Protein AF-A0A3D5I2U1-F1 (afdb_monomer_lite)

Radius of gyration: 12.55 Å; chains: 1; bounding box: 29×22×35 Å

pLDDT: mean 93.53, std 5.27, range [59.41, 97.5]

Structure (mmCIF, N/CA/C/O backbone):
data_AF-A0A3D5I2U1-F1
#
_entry.id   AF-A0A3D5I2U1-F1
#
loop_
_atom_site.group_PDB
_atom_site.id
_atom_site.type_symbol
_atom_site.label_atom_id
_atom_site.label_alt_id
_atom_site.label_comp_id
_atom_site.label_asym_id
_atom_site.label_entity_id
_atom_site.label_seq_id
_atom_site.pdbx_PDB_ins_code
_atom_site.Cartn_x
_atom_site.Cartn_y
_atom_site.Cartn_z
_atom_site.occupancy
_atom_site.B_iso_or_equiv
_atom_site.auth_seq_id
_atom_site.auth_comp_id
_atom_site.auth_asym_id
_atom_site.auth_atom_id
_atom_site.pdbx_PDB_model_num
ATOM 1 N N . MET A 1 1 ? -6.970 10.976 15.766 1.00 59.41 1 MET A N 1
ATOM 2 C CA . MET A 1 1 ? -7.023 9.577 16.240 1.00 59.41 1 MET A CA 1
ATOM 3 C C . MET A 1 1 ? -5.787 8.873 15.712 1.00 59.41 1 MET A C 1
ATOM 5 O O . MET A 1 1 ? -5.700 8.644 14.515 1.00 59.41 1 MET A O 1
ATOM 9 N N . SER A 1 2 ? -4.802 8.582 16.563 1.00 74.69 2 SER A N 1
ATOM 10 C CA . SER A 1 2 ? -3.615 7.821 16.157 1.00 74.69 2 SER A CA 1
ATOM 11 C C . SER A 1 2 ? -3.848 6.324 16.361 1.00 74.69 2 SER A C 1
ATOM 13 O O . SER A 1 2 ? -4.402 5.909 17.380 1.00 74.69 2 SER A O 1
ATOM 15 N N . LEU A 1 3 ? -3.434 5.506 15.391 1.00 86.69 3 LEU A N 1
ATOM 16 C CA . LEU A 1 3 ? -3.435 4.051 15.548 1.00 86.69 3 LEU A CA 1
ATOM 17 C C . LEU A 1 3 ? -2.427 3.642 16.626 1.00 86.69 3 LEU A C 1
ATOM 19 O O . LEU A 1 3 ? -1.329 4.196 16.705 1.00 86.69 3 LEU A O 1
ATOM 23 N N . SER A 1 4 ? -2.769 2.625 17.414 1.00 93.75 4 SER A N 1
ATOM 24 C CA . SER A 1 4 ? -1.772 1.924 18.226 1.00 93.75 4 SER A CA 1
ATOM 25 C C . SER A 1 4 ? -0.779 1.172 17.332 1.00 93.75 4 SER A C 1
ATOM 27 O O . SER A 1 4 ? -1.084 0.825 16.189 1.00 93.75 4 SER A O 1
ATOM 29 N N . SER A 1 5 ? 0.401 0.847 17.866 1.00 93.00 5 SER A N 1
ATOM 30 C CA . SER A 1 5 ? 1.416 0.076 17.133 1.00 93.00 5 SER A CA 1
ATOM 31 C C . SER A 1 5 ? 0.892 -1.272 16.626 1.00 93.00 5 SER A C 1
ATOM 33 O O . SER A 1 5 ? 1.256 -1.690 15.529 1.00 93.00 5 SER A O 1
ATOM 35 N N . ALA A 1 6 ? 0.018 -1.931 17.396 1.00 95.19 6 ALA A N 1
ATOM 36 C CA . ALA A 1 6 ? -0.609 -3.191 17.006 1.00 95.19 6 ALA A CA 1
ATOM 37 C C . ALA A 1 6 ? -1.557 -3.005 15.811 1.00 95.19 6 ALA A C 1
ATOM 39 O O . ALA A 1 6 ? -1.417 -3.708 14.815 1.00 95.19 6 ALA A O 1
ATOM 40 N N . GLN A 1 7 ? -2.441 -2.003 15.864 1.00 95.62 7 GLN A N 1
ATOM 41 C CA . GLN A 1 7 ? -3.368 -1.695 14.766 1.00 95.62 7 GLN A CA 1
ATOM 42 C C . GLN A 1 7 ? -2.636 -1.260 13.494 1.00 95.62 7 GLN A C 1
ATOM 44 O O . GLN A 1 7 ? -3.031 -1.620 12.390 1.00 95.62 7 GLN A O 1
ATOM 49 N N . LEU A 1 8 ? -1.550 -0.496 13.634 1.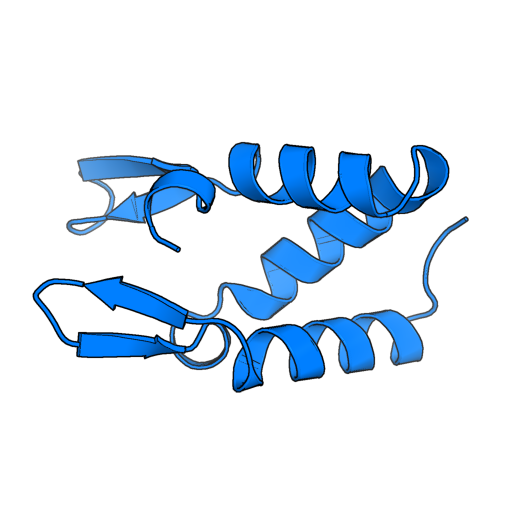00 95.81 8 LEU A N 1
ATOM 50 C CA . LEU A 1 8 ? -0.728 -0.090 12.499 1.00 95.81 8 LEU A CA 1
ATOM 51 C C . LEU A 1 8 ? -0.022 -1.291 11.854 1.00 95.81 8 LEU A C 1
ATOM 53 O O . LEU A 1 8 ? 0.102 -1.351 10.632 1.00 95.81 8 LEU A O 1
ATOM 57 N N . ASN A 1 9 ? 0.432 -2.254 12.660 1.00 96.25 9 ASN A N 1
ATOM 58 C CA . ASN A 1 9 ? 1.032 -3.482 12.150 1.00 96.25 9 ASN A CA 1
ATOM 59 C C . ASN A 1 9 ? -0.004 -4.364 11.440 1.00 96.25 9 ASN A C 1
ATOM 61 O O . ASN A 1 9 ? 0.264 -4.853 10.349 1.00 96.25 9 ASN A O 1
ATOM 65 N N . GLU A 1 10 ? -1.199 -4.502 12.012 1.00 97.06 10 GLU A N 1
ATOM 66 C CA . GLU A 1 10 ? -2.313 -5.230 11.399 1.00 97.06 10 GLU A CA 1
ATOM 67 C C . GLU A 1 10 ? -2.735 -4.598 10.064 1.00 97.06 10 GLU A C 1
ATOM 69 O O . GLU A 1 10 ? -2.868 -5.298 9.060 1.00 97.06 10 GLU A O 1
ATOM 74 N N . LEU A 1 11 ? -2.847 -3.265 10.009 1.00 96.06 11 LEU A N 1
ATOM 75 C CA . LEU A 1 11 ? -3.101 -2.540 8.765 1.00 96.06 11 LEU A CA 1
ATOM 76 C C . LEU A 1 11 ? -1.986 -2.789 7.743 1.00 96.06 11 LEU A C 1
ATOM 78 O O . LEU A 1 11 ? -2.267 -3.100 6.589 1.00 96.06 11 LEU A O 1
ATOM 82 N N . SER A 1 12 ? -0.723 -2.692 8.160 1.00 97.12 12 SER A N 1
ATOM 83 C CA . SER A 1 12 ? 0.420 -2.957 7.284 1.00 97.12 12 SER A CA 1
ATOM 84 C C . SER A 1 12 ? 0.406 -4.385 6.731 1.00 97.12 12 SER A C 1
ATOM 86 O O . SER A 1 12 ? 0.713 -4.566 5.558 1.00 97.12 12 SER A O 1
ATOM 88 N N . GLN A 1 13 ? 0.051 -5.389 7.535 1.00 97.50 13 GLN A N 1
ATOM 89 C CA . GLN A 1 13 ? -0.066 -6.780 7.082 1.00 97.50 13 GLN A CA 1
ATOM 90 C C . GLN A 1 13 ? -1.226 -6.949 6.097 1.00 97.50 13 GLN A C 1
ATOM 92 O O . GLN A 1 13 ? -1.052 -7.512 5.020 1.00 97.50 13 GLN A O 1
ATOM 97 N N . ALA A 1 14 ? -2.389 -6.371 6.401 1.00 97.19 14 ALA A N 1
ATOM 98 C CA . ALA A 1 14 ? -3.538 -6.417 5.505 1.00 97.19 14 ALA A CA 1
ATOM 99 C C . ALA A 1 14 ? -3.245 -5.769 4.139 1.00 97.19 14 ALA A C 1
ATOM 101 O O . ALA A 1 14 ? -3.689 -6.280 3.112 1.00 97.19 14 ALA A O 1
ATOM 102 N N . LEU A 1 15 ? -2.495 -4.662 4.114 1.00 96.75 15 LEU A N 1
ATOM 103 C CA . LEU A 1 15 ? -2.059 -4.013 2.874 1.00 96.75 15 LEU A CA 1
ATOM 104 C C . LEU A 1 15 ? -1.006 -4.847 2.135 1.00 96.75 15 LEU A C 1
ATOM 106 O O . LEU A 1 15 ? -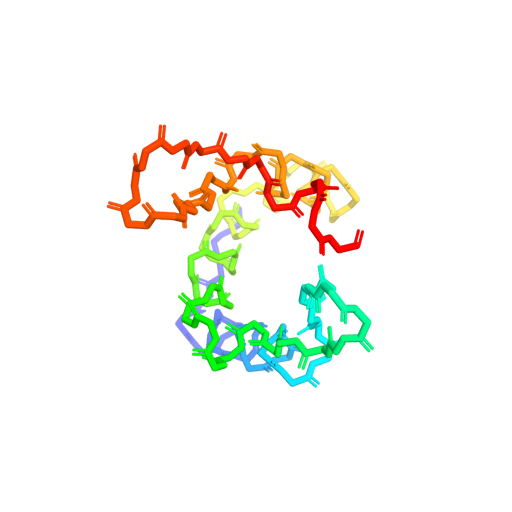1.054 -4.919 0.910 1.00 96.75 15 LEU A O 1
ATOM 110 N N . ALA A 1 16 ? -0.078 -5.472 2.865 1.00 97.00 16 ALA A N 1
ATOM 111 C CA . ALA A 1 16 ? 0.992 -6.282 2.293 1.00 97.00 16 ALA A CA 1
ATOM 112 C C . ALA A 1 16 ? 0.458 -7.460 1.473 1.00 97.00 16 ALA A C 1
ATOM 114 O O . ALA A 1 16 ? 0.936 -7.672 0.361 1.00 97.00 16 ALA A O 1
ATOM 115 N N . ASP A 1 17 ? -0.550 -8.160 1.996 1.00 95.12 17 ASP A N 1
ATOM 116 C CA . ASP A 1 17 ? -1.035 -9.418 1.418 1.00 95.12 17 ASP A CA 1
ATOM 117 C C . ASP A 1 17 ? -2.143 -9.223 0.373 1.00 95.12 17 ASP A C 1
ATOM 119 O O . ASP A 1 17 ? -2.389 -10.097 -0.457 1.00 95.12 17 ASP A O 1
ATOM 123 N N . ARG A 1 18 ? -2.870 -8.099 0.428 1.00 95.38 18 ARG A N 1
ATOM 124 C CA . ARG A 1 18 ? -4.074 -7.885 -0.400 1.00 95.38 18 ARG A CA 1
ATOM 125 C C . ARG A 1 18 ? -3.866 -6.926 -1.556 1.00 95.38 18 ARG A C 1
ATOM 127 O O . ARG A 1 18 ? -4.628 -6.980 -2.518 1.00 95.38 18 ARG A O 1
ATOM 134 N N . LEU A 1 19 ? -2.888 -6.032 -1.450 1.00 95.44 19 LEU A N 1
ATOM 135 C CA . LEU A 1 19 ? -2.614 -5.040 -2.477 1.00 95.44 19 LEU A CA 1
ATOM 136 C C . LEU A 1 19 ? -1.321 -5.386 -3.196 1.00 95.44 19 LEU A C 1
ATOM 138 O O . LEU A 1 19 ? -0.332 -5.803 -2.592 1.00 95.44 19 LEU A O 1
ATOM 142 N N . TYR A 1 20 ? -1.324 -5.138 -4.493 1.00 96.00 20 TYR A N 1
ATOM 143 C CA . TYR A 1 20 ? -0.172 -5.315 -5.351 1.00 96.00 20 TYR A CA 1
ATOM 144 C C . TYR A 1 20 ? -0.108 -4.171 -6.353 1.00 96.00 20 TYR A C 1
ATOM 146 O O . TYR A 1 20 ? -1.136 -3.626 -6.745 1.00 96.00 20 TYR A O 1
ATOM 154 N N . VAL A 1 21 ? 1.102 -3.829 -6.781 1.00 94.31 21 VAL A N 1
ATOM 155 C CA . VAL A 1 21 ? 1.309 -2.994 -7.961 1.00 94.31 21 VAL A CA 1
ATOM 156 C C . VAL A 1 21 ? 1.410 -3.872 -9.198 1.00 94.31 21 VAL A C 1
ATOM 158 O O . VAL A 1 21 ? 1.997 -4.958 -9.163 1.00 94.31 21 VAL A O 1
ATOM 161 N N . GLN A 1 22 ? 0.822 -3.408 -10.294 1.00 90.50 22 GLN A N 1
ATOM 162 C CA . GLN A 1 22 ? 0.910 -4.083 -11.580 1.00 90.50 22 GLN A CA 1
ATOM 163 C C . GLN A 1 22 ? 2.123 -3.575 -12.347 1.00 90.50 22 GLN A C 1
ATOM 165 O O . GLN A 1 22 ? 2.246 -2.391 -12.659 1.00 90.50 22 GLN A O 1
ATOM 170 N N . VAL A 1 23 ? 3.017 -4.493 -12.694 1.00 87.38 23 VAL A N 1
ATOM 171 C CA . VAL A 1 23 ? 4.206 -4.186 -13.484 1.00 87.38 23 VAL A CA 1
ATOM 172 C C . VAL A 1 23 ? 4.251 -5.182 -14.623 1.00 87.38 23 VAL A C 1
ATOM 174 O O . VAL A 1 23 ? 4.278 -6.374 -14.377 1.00 87.38 23 VAL A O 1
ATOM 177 N N . ALA A 1 24 ? 4.230 -4.718 -15.873 1.00 85.50 24 ALA A N 1
ATOM 178 C CA . ALA A 1 24 ? 4.418 -5.570 -17.055 1.00 85.50 24 ALA A CA 1
ATOM 179 C C . ALA A 1 24 ? 3.621 -6.904 -17.043 1.00 85.50 24 ALA A C 1
ATOM 181 O O . ALA A 1 24 ? 4.136 -7.943 -17.448 1.00 85.50 24 ALA A O 1
ATOM 182 N N . GLY A 1 25 ? 2.372 -6.881 -16.560 1.00 85.44 25 GLY A N 1
ATOM 183 C CA . GLY A 1 25 ? 1.482 -8.049 -16.523 1.00 85.44 25 GLY A CA 1
ATOM 184 C C . GLY A 1 25 ? 1.645 -8.987 -15.321 1.00 85.44 25 GLY A C 1
ATOM 185 O O . GLY A 1 25 ? 0.886 -9.947 -15.218 1.00 85.44 25 GLY A O 1
ATOM 186 N N . TRP A 1 26 ? 2.575 -8.716 -14.403 1.00 91.38 26 TRP A N 1
ATOM 187 C CA . TRP A 1 26 ? 2.698 -9.430 -13.131 1.00 91.38 26 TRP A CA 1
ATOM 188 C C . TRP A 1 26 ? 2.308 -8.542 -11.943 1.00 91.38 26 TRP A C 1
ATOM 190 O O . TRP A 1 26 ? 2.217 -7.314 -12.048 1.00 91.38 26 TRP A O 1
ATOM 200 N N . HIS A 1 27 ? 2.022 -9.189 -10.814 1.00 94.19 27 HIS A N 1
ATOM 201 C CA . HIS A 1 27 ? 1.615 -8.551 -9.564 1.00 94.19 27 HIS A CA 1
ATOM 202 C C . HIS A 1 27 ? 2.786 -8.560 -8.584 1.00 94.19 27 HIS A C 1
ATOM 204 O O . HIS A 1 27 ? 3.314 -9.624 -8.266 1.00 94.19 27 HIS A O 1
ATOM 210 N N . LEU A 1 28 ? 3.187 -7.383 -8.104 1.00 94.44 28 LEU A N 1
ATOM 211 C CA . LEU A 1 28 ? 4.136 -7.235 -7.003 1.00 94.44 28 LEU A CA 1
ATOM 212 C C . LEU A 1 28 ? 3.377 -6.830 -5.747 1.00 94.44 28 LEU A C 1
ATOM 214 O O . LEU A 1 28 ? 2.913 -5.692 -5.652 1.00 94.44 28 LEU A O 1
ATOM 218 N N . TYR A 1 29 ? 3.266 -7.728 -4.777 1.00 96.25 29 TYR A N 1
ATOM 219 C CA . TYR A 1 29 ? 2.606 -7.412 -3.517 1.00 96.25 29 TYR A CA 1
ATOM 220 C C . TYR A 1 29 ? 3.316 -6.278 -2.773 1.00 96.25 29 TYR A C 1
ATOM 222 O O . TYR A 1 29 ? 4.544 -6.151 -2.792 1.00 96.25 29 TYR A O 1
ATOM 230 N N . LEU A 1 30 ? 2.536 -5.434 -2.094 1.00 96.69 30 LEU A N 1
ATOM 231 C CA . LEU A 1 30 ? 3.069 -4.285 -1.356 1.00 96.69 30 LEU A CA 1
ATOM 232 C C . LEU A 1 30 ? 4.003 -4.710 -0.213 1.00 96.69 30 LEU A C 1
ATOM 234 O O . LEU A 1 30 ? 4.872 -3.923 0.179 1.00 96.69 30 LEU A O 1
ATOM 238 N N . GLY A 1 31 ? 3.833 -5.928 0.313 1.00 96.12 31 GLY A N 1
ATOM 239 C CA . GLY A 1 31 ? 4.745 -6.539 1.279 1.00 96.12 31 GLY A CA 1
ATOM 240 C C . GLY A 1 31 ? 6.141 -6.739 0.694 1.00 96.12 31 GLY A C 1
ATOM 241 O O . GLY A 1 31 ? 7.117 -6.216 1.234 1.00 96.12 31 GLY A O 1
ATOM 242 N N . ASP A 1 32 ? 6.218 -7.397 -0.463 1.00 95.44 32 ASP A N 1
ATOM 243 C CA . ASP A 1 32 ? 7.473 -7.652 -1.178 1.00 95.44 32 ASP A CA 1
ATOM 244 C C . ASP A 1 32 ? 8.127 -6.356 -1.676 1.00 95.44 32 ASP A C 1
ATOM 246 O O . ASP A 1 32 ? 9.346 -6.189 -1.605 1.00 95.44 32 ASP A O 1
ATOM 250 N N . ALA A 1 33 ? 7.313 -5.388 -2.109 1.00 93.88 33 ALA A N 1
ATOM 251 C CA . ALA A 1 33 ? 7.775 -4.064 -2.520 1.00 93.88 33 ALA A CA 1
ATOM 252 C C . ALA A 1 33 ? 8.258 -3.182 -1.354 1.00 93.88 33 ALA A C 1
ATOM 254 O O . ALA A 1 33 ? 8.781 -2.093 -1.592 1.00 93.88 33 ALA A O 1
ATOM 255 N N . LYS A 1 34 ? 8.059 -3.606 -0.095 1.00 95.19 34 LYS A N 1
ATOM 256 C CA . LYS A 1 34 ? 8.291 -2.798 1.119 1.00 95.19 34 LYS A CA 1
ATOM 257 C C . LYS A 1 34 ? 7.505 -1.477 1.131 1.00 95.19 34 LYS A C 1
ATOM 259 O O . LYS A 1 34 ? 7.920 -0.506 1.760 1.00 95.19 34 LYS A O 1
ATOM 264 N N . LEU A 1 35 ? 6.353 -1.446 0.459 1.00 96.38 35 LEU A N 1
ATOM 265 C CA . LEU A 1 35 ? 5.470 -0.279 0.351 1.00 96.38 35 LEU A CA 1
ATOM 266 C C . LEU A 1 35 ? 4.303 -0.321 1.346 1.00 96.38 35 LEU A C 1
ATOM 268 O O . LEU A 1 35 ? 3.733 0.721 1.660 1.00 96.38 35 LEU A O 1
ATOM 272 N N . ALA A 1 36 ? 3.973 -1.499 1.883 1.00 97.19 36 ALA A N 1
ATOM 273 C CA . ALA A 1 36 ? 2.843 -1.675 2.796 1.00 97.19 36 ALA A CA 1
ATOM 274 C C . ALA A 1 36 ? 2.965 -0.841 4.081 1.00 97.19 36 ALA A C 1
ATOM 276 O O . ALA A 1 36 ? 2.015 -0.167 4.479 1.00 97.19 36 ALA A O 1
ATOM 277 N N . ARG A 1 37 ? 4.147 -0.852 4.712 1.00 97.00 37 ARG A N 1
ATOM 278 C CA . ARG A 1 37 ? 4.389 -0.119 5.959 1.00 97.00 37 ARG A CA 1
ATOM 279 C C . ARG A 1 37 ? 4.372 1.406 5.762 1.00 97.00 37 ARG A C 1
ATOM 281 O O . ARG A 1 37 ? 3.623 2.054 6.491 1.00 97.00 37 ARG A O 1
ATOM 288 N N . PRO A 1 38 ? 5.097 1.974 4.777 1.00 96.88 38 PRO A N 1
ATOM 289 C CA . PRO A 1 38 ? 4.979 3.393 4.444 1.00 96.88 38 PRO A CA 1
ATOM 290 C C . PRO A 1 38 ? 3.540 3.825 4.143 1.00 96.88 38 PRO A C 1
ATOM 292 O O . PRO A 1 38 ? 3.094 4.864 4.619 1.00 96.88 38 PRO A O 1
ATOM 295 N N . LEU A 1 39 ? 2.778 3.008 3.403 1.00 96.88 39 LEU A N 1
ATOM 296 C CA . LEU A 1 39 ? 1.376 3.311 3.120 1.00 96.88 39 LEU A CA 1
ATOM 297 C C . LEU A 1 39 ? 0.528 3.313 4.399 1.00 96.88 39 LEU A C 1
ATOM 299 O O . LEU A 1 39 ? -0.269 4.224 4.594 1.00 96.88 39 LEU A O 1
ATOM 303 N N . ALA A 1 40 ? 0.699 2.327 5.283 1.00 96.81 40 ALA A N 1
ATOM 304 C CA . ALA A 1 40 ? -0.037 2.263 6.544 1.00 96.81 40 ALA A CA 1
ATOM 305 C C . ALA A 1 40 ? 0.202 3.505 7.420 1.00 96.81 40 ALA A C 1
ATOM 307 O O . ALA A 1 40 ? -0.736 4.007 8.039 1.00 96.81 40 ALA A O 1
ATOM 308 N N . GLU A 1 41 ? 1.436 4.012 7.454 1.00 95.38 41 GLU A N 1
ATOM 309 C CA . GLU A 1 41 ? 1.806 5.224 8.195 1.00 95.38 41 GLU A CA 1
ATOM 310 C C . GLU A 1 41 ? 1.144 6.479 7.609 1.00 95.38 41 GLU A C 1
ATOM 312 O O . GLU A 1 41 ? 0.545 7.256 8.356 1.00 95.38 41 GLU A O 1
ATOM 317 N N . GLU A 1 42 ? 1.154 6.634 6.281 1.00 95.38 42 GLU A N 1
ATOM 318 C CA . GLU A 1 42 ? 0.447 7.726 5.596 1.00 95.38 42 GLU A CA 1
ATOM 319 C C . GLU A 1 42 ? -1.062 7.690 5.870 1.00 95.38 42 GLU A C 1
ATOM 321 O O . GLU A 1 42 ? -1.669 8.709 6.209 1.00 95.38 42 GLU A O 1
ATOM 326 N N . LEU A 1 43 ? -1.678 6.506 5.775 1.00 95.06 43 LEU A N 1
ATOM 327 C CA . LEU A 1 43 ? -3.102 6.331 6.060 1.00 95.06 43 LEU A CA 1
ATOM 328 C C . LEU A 1 43 ? -3.421 6.684 7.512 1.00 95.06 43 LEU A C 1
ATOM 330 O O . LEU A 1 43 ? -4.380 7.414 7.752 1.00 95.06 43 LEU A O 1
ATOM 334 N N . ALA A 1 44 ? -2.605 6.223 8.464 1.00 94.44 44 ALA A N 1
ATOM 335 C CA . ALA A 1 44 ? -2.770 6.512 9.885 1.00 94.44 44 ALA A CA 1
ATOM 336 C C . ALA A 1 44 ? -2.738 8.018 10.182 1.00 94.44 44 ALA A C 1
ATOM 338 O O . ALA A 1 44 ? -3.559 8.501 10.960 1.00 94.44 44 ALA A O 1
ATOM 339 N N . GLY A 1 45 ? -1.846 8.767 9.525 1.00 93.50 45 GLY A N 1
ATOM 340 C CA . GLY A 1 45 ? -1.770 10.228 9.643 1.00 93.50 45 GLY A CA 1
ATOM 341 C C . GLY A 1 45 ? -2.968 10.972 9.041 1.00 93.50 45 GLY A C 1
ATOM 342 O O . GLY A 1 45 ? -3.183 12.148 9.333 1.00 93.50 45 GLY A O 1
ATOM 343 N N . LEU A 1 46 ? -3.763 10.297 8.211 1.00 94.31 46 LEU A N 1
ATOM 344 C CA . LEU A 1 46 ? -4.904 10.861 7.493 1.00 94.31 46 LEU A CA 1
ATOM 345 C C . LEU A 1 46 ? -6.265 10.367 7.997 1.00 94.31 46 LEU A C 1
ATOM 347 O O . LEU A 1 46 ? -7.293 10.858 7.527 1.00 94.31 46 LEU A O 1
ATOM 351 N N . LEU A 1 47 ? -6.295 9.426 8.946 1.00 90.81 47 LEU A N 1
ATOM 352 C CA . LEU A 1 47 ? -7.526 8.773 9.408 1.00 90.81 47 LEU A CA 1
ATOM 353 C C . LEU A 1 47 ? -8.596 9.748 9.905 1.00 90.81 47 LEU A C 1
ATOM 355 O O . LEU A 1 47 ? -9.782 9.499 9.697 1.00 90.81 47 LEU A O 1
ATOM 359 N N . ASP A 1 48 ? -8.194 10.873 10.499 1.00 91.75 48 ASP A N 1
ATOM 360 C CA . ASP A 1 48 ? -9.117 11.899 11.004 1.00 91.75 48 ASP A CA 1
ATOM 361 C C . ASP A 1 48 ? -9.956 12.564 9.898 1.00 91.75 48 ASP A C 1
ATOM 363 O O . ASP A 1 48 ? -11.003 13.141 10.175 1.00 91.75 48 ASP A O 1
ATOM 367 N N . GLN A 1 49 ? -9.537 12.452 8.634 1.00 92.19 49 GLN A N 1
ATOM 368 C CA . GLN A 1 49 ? -10.273 12.965 7.471 1.00 92.19 49 GLN A CA 1
ATOM 369 C C . GLN A 1 49 ? -11.286 11.949 6.912 1.00 92.19 49 GLN A C 1
ATOM 371 O O . GLN A 1 49 ? -12.001 12.242 5.952 1.00 92.19 49 GLN A O 1
ATOM 376 N N . GLY A 1 50 ? -11.348 10.751 7.499 1.00 93.94 50 GLY A N 1
ATOM 377 C CA . GLY A 1 50 ? -12.179 9.636 7.063 1.00 93.94 50 GLY A CA 1
ATOM 378 C C . GLY A 1 50 ? -11.452 8.663 6.124 1.00 93.94 50 GLY A C 1
ATOM 379 O O . GLY A 1 50 ? -10.548 9.051 5.380 1.00 93.94 50 GLY A O 1
ATOM 380 N N . PRO A 1 51 ? -11.865 7.382 6.105 1.00 91.19 51 PRO A N 1
ATOM 381 C CA . PRO A 1 51 ? -11.119 6.306 5.450 1.00 91.19 51 PRO A CA 1
ATOM 382 C C . PRO A 1 51 ? -10.989 6.481 3.931 1.00 91.19 51 PRO A C 1
ATOM 384 O O . PRO A 1 51 ? -9.927 6.225 3.373 1.00 91.19 51 PRO A O 1
ATOM 387 N N . ALA A 1 52 ? -12.034 6.967 3.255 1.00 94.31 52 ALA A N 1
ATOM 388 C CA . ALA A 1 52 ? -11.999 7.193 1.807 1.00 94.31 52 ALA A CA 1
ATOM 389 C C . ALA A 1 52 ? -11.026 8.319 1.414 1.00 94.31 52 ALA A C 1
ATOM 391 O O . ALA A 1 52 ? -10.300 8.213 0.424 1.00 94.31 52 ALA A O 1
ATOM 392 N N . VAL A 1 53 ? -10.993 9.396 2.205 1.00 94.75 53 VAL A N 1
ATOM 393 C CA . VAL A 1 53 ? -10.080 10.523 1.983 1.00 94.75 53 VAL A CA 1
ATOM 394 C C . VAL A 1 53 ? -8.650 10.105 2.297 1.00 94.75 53 VAL A C 1
ATOM 396 O O . VAL A 1 53 ? -7.759 10.384 1.494 1.00 94.75 53 VAL A O 1
ATOM 399 N N . ALA A 1 54 ? -8.448 9.384 3.403 1.00 95.19 54 ALA A N 1
ATOM 400 C CA . ALA A 1 54 ? -7.157 8.828 3.779 1.00 95.19 54 ALA A CA 1
ATOM 401 C C . ALA A 1 54 ? -6.601 7.915 2.686 1.00 95.19 54 ALA A C 1
ATOM 403 O O . ALA A 1 54 ? -5.474 8.127 2.254 1.00 95.19 54 ALA A O 1
ATOM 404 N N . ALA A 1 55 ? -7.405 6.982 2.167 1.00 94.56 55 ALA A N 1
ATOM 405 C CA . ALA A 1 55 ? -7.007 6.100 1.072 1.00 94.56 55 ALA A CA 1
ATOM 406 C C . ALA A 1 55 ? -6.561 6.891 -0.162 1.00 94.56 55 ALA A C 1
ATOM 408 O O . ALA A 1 55 ? -5.438 6.724 -0.631 1.00 94.56 55 ALA A O 1
ATOM 409 N N . ARG A 1 56 ? -7.402 7.810 -0.657 1.00 95.56 56 ARG A N 1
ATOM 410 C CA . ARG A 1 56 ? -7.079 8.597 -1.854 1.00 95.56 56 ARG A CA 1
ATOM 411 C C . ARG A 1 56 ? -5.815 9.434 -1.663 1.00 95.56 56 ARG A C 1
ATOM 413 O O . ARG A 1 56 ? -4.946 9.439 -2.525 1.00 95.56 56 ARG A O 1
ATOM 420 N N . GLN A 1 57 ? -5.712 10.155 -0.549 1.00 96.88 57 GLN A N 1
ATOM 421 C CA . GLN A 1 57 ? -4.566 11.025 -0.293 1.00 96.88 57 GLN A CA 1
ATOM 422 C C . GLN A 1 57 ? -3.289 10.234 0.005 1.00 96.88 57 GLN A C 1
ATOM 424 O O . GLN A 1 57 ? -2.233 10.618 -0.484 1.00 96.88 57 GLN A O 1
ATOM 429 N N . GLY A 1 58 ? -3.367 9.135 0.756 1.00 96.12 58 GLY A N 1
ATOM 430 C CA . GLY A 1 58 ? -2.215 8.283 1.059 1.00 96.12 58 GLY A CA 1
ATOM 431 C C . GLY A 1 58 ? -1.613 7.666 -0.204 1.00 96.12 58 GLY A C 1
ATOM 432 O O . GLY A 1 58 ? -0.398 7.692 -0.384 1.00 96.12 58 GLY A O 1
ATOM 433 N N . LEU A 1 59 ? -2.462 7.208 -1.131 1.00 96.38 59 LEU A N 1
ATOM 434 C CA . LEU A 1 59 ? -2.027 6.674 -2.425 1.00 96.38 59 LEU A CA 1
ATOM 435 C C . LEU A 1 59 ? -1.357 7.726 -3.323 1.00 96.38 59 LEU A C 1
ATOM 437 O O . LEU A 1 59 ? -0.409 7.405 -4.035 1.00 96.38 59 LEU A O 1
ATOM 441 N N . GLU A 1 60 ? -1.822 8.976 -3.288 1.00 96.94 60 GLU A N 1
ATOM 442 C CA . GLU A 1 60 ? -1.205 10.084 -4.036 1.00 96.94 60 GLU A CA 1
ATOM 443 C C . GLU A 1 60 ? 0.097 10.584 -3.389 1.00 96.94 60 GLU A C 1
ATOM 445 O O . GLU A 1 60 ? 1.039 10.984 -4.075 1.00 96.94 60 GLU A O 1
ATOM 450 N N . ARG A 1 61 ? 0.179 10.574 -2.055 1.00 96.50 61 ARG A N 1
ATOM 451 C CA . ARG A 1 61 ? 1.355 11.064 -1.319 1.00 96.50 61 ARG A CA 1
ATOM 452 C C . ARG A 1 61 ? 2.519 10.094 -1.350 1.00 96.50 61 ARG A C 1
ATOM 454 O O . ARG A 1 61 ? 3.665 10.540 -1.395 1.00 96.50 61 ARG A O 1
ATOM 461 N N . LEU A 1 62 ? 2.248 8.791 -1.351 1.00 96.44 62 LEU A N 1
ATOM 462 C CA . LEU A 1 62 ? 3.302 7.789 -1.357 1.00 96.44 62 LEU A CA 1
ATOM 463 C C . LEU A 1 62 ? 3.978 7.724 -2.733 1.00 96.44 62 LEU A C 1
ATOM 465 O O . LEU A 1 62 ? 3.477 7.105 -3.669 1.00 96.44 62 LEU A O 1
ATOM 469 N N . GLN A 1 63 ? 5.136 8.373 -2.841 1.00 95.44 63 GLN A N 1
ATOM 470 C CA . GLN A 1 63 ? 5.945 8.408 -4.056 1.00 95.44 63 GLN A CA 1
ATOM 471 C C . GLN A 1 63 ? 6.840 7.169 -4.148 1.00 95.44 63 GLN A C 1
ATOM 473 O O . GLN A 1 63 ? 7.755 6.989 -3.343 1.00 95.44 63 GLN A O 1
ATOM 478 N N . VAL A 1 64 ? 6.615 6.343 -5.167 1.00 94.44 64 VAL A N 1
ATOM 479 C CA . VAL A 1 64 ? 7.375 5.120 -5.431 1.00 94.44 64 VAL A CA 1
ATOM 480 C C . VAL A 1 64 ? 8.507 5.423 -6.420 1.00 94.44 64 VAL A C 1
ATOM 482 O O . VAL A 1 64 ? 8.233 5.839 -7.550 1.00 94.44 64 VAL A O 1
ATOM 485 N N . PRO A 1 65 ? 9.784 5.243 -6.032 1.00 92.75 65 PRO A N 1
ATOM 486 C CA . PRO A 1 65 ? 10.906 5.384 -6.950 1.00 92.75 65 PRO A CA 1
ATOM 487 C C . PRO A 1 65 ? 10.956 4.201 -7.922 1.00 92.75 65 PRO A C 1
ATOM 489 O O . PRO A 1 65 ? 10.904 3.044 -7.511 1.00 92.75 65 PRO A O 1
ATOM 492 N N . LEU A 1 66 ? 11.109 4.487 -9.213 1.00 90.00 66 LEU A N 1
ATOM 493 C CA . LEU A 1 66 ? 11.193 3.484 -10.277 1.00 90.00 66 LEU A CA 1
ATOM 494 C C . LEU A 1 66 ? 12.495 3.643 -11.068 1.00 90.00 66 LEU A C 1
ATOM 496 O O . LEU A 1 66 ? 13.096 4.720 -11.094 1.00 90.00 66 LEU A O 1
ATOM 500 N N . GLY A 1 67 ? 12.945 2.554 -11.701 1.00 89.25 67 GLY A N 1
ATOM 501 C CA . GLY A 1 67 ? 14.147 2.555 -12.544 1.00 89.25 67 GLY A CA 1
ATOM 502 C C . GLY A 1 67 ? 15.426 2.951 -11.798 1.00 89.25 67 GLY A C 1
ATOM 503 O O . GLY A 1 67 ? 16.232 3.698 -12.332 1.00 89.25 67 GLY A O 1
ATOM 504 N N . GLY A 1 68 ? 15.584 2.534 -10.536 1.00 88.75 68 GLY A N 1
ATOM 505 C CA . GLY A 1 68 ? 16.720 2.951 -9.700 1.00 88.75 68 GLY A CA 1
ATOM 506 C C . GLY A 1 68 ? 16.620 4.385 -9.163 1.00 88.75 68 GLY A C 1
ATOM 507 O O . GLY A 1 68 ? 17.613 4.931 -8.696 1.00 88.75 68 GLY A O 1
ATOM 508 N N . GLY A 1 69 ? 15.432 4.999 -9.216 1.00 88.88 69 GLY A N 1
ATOM 509 C CA . GLY A 1 69 ? 15.182 6.357 -8.724 1.00 88.88 69 GLY A CA 1
ATOM 510 C C . GLY A 1 69 ? 15.210 7.439 -9.804 1.00 88.88 69 GLY A C 1
ATOM 511 O O . GLY A 1 69 ? 15.048 8.611 -9.476 1.00 88.88 69 GLY A O 1
ATOM 512 N N . SER A 1 70 ? 15.362 7.067 -11.080 1.00 91.19 70 SER A N 1
ATOM 513 C CA . SER A 1 70 ? 15.303 8.002 -12.214 1.00 91.19 70 SER A CA 1
ATOM 514 C C . SER A 1 70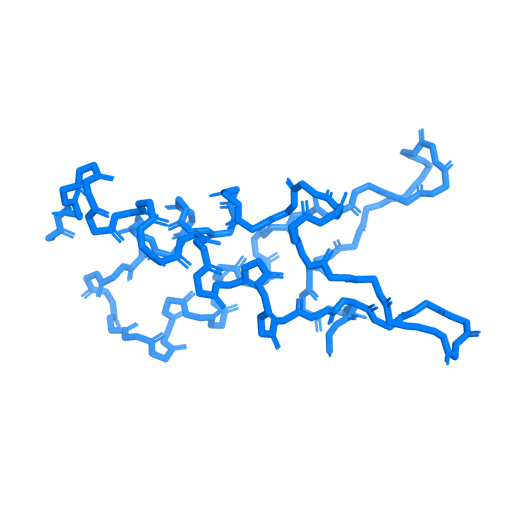 ? 13.941 8.680 -12.372 1.00 91.19 70 SER A C 1
ATOM 516 O O . SER A 1 70 ? 13.856 9.757 -12.954 1.00 91.19 70 SER A O 1
ATOM 518 N N . THR A 1 71 ? 12.875 8.066 -11.857 1.00 94.19 71 THR A N 1
ATOM 519 C CA . THR A 1 71 ? 11.545 8.675 -11.790 1.00 94.19 71 THR A CA 1
ATOM 520 C C . THR A 1 71 ? 10.836 8.292 -10.497 1.00 94.19 71 THR A C 1
ATOM 522 O O . THR A 1 71 ? 11.179 7.296 -9.852 1.00 94.19 71 THR A O 1
ATOM 525 N N . LYS A 1 72 ? 9.841 9.092 -10.117 1.00 94.88 72 LYS A N 1
ATOM 526 C CA . LYS A 1 72 ? 8.935 8.823 -9.002 1.00 94.88 72 LYS A CA 1
ATOM 527 C C . LYS A 1 72 ? 7.507 8.940 -9.502 1.00 94.88 72 LYS A C 1
ATOM 529 O O . LYS A 1 72 ? 7.177 9.912 -10.179 1.00 94.88 72 LYS A O 1
ATOM 534 N N . LEU A 1 73 ? 6.683 7.955 -9.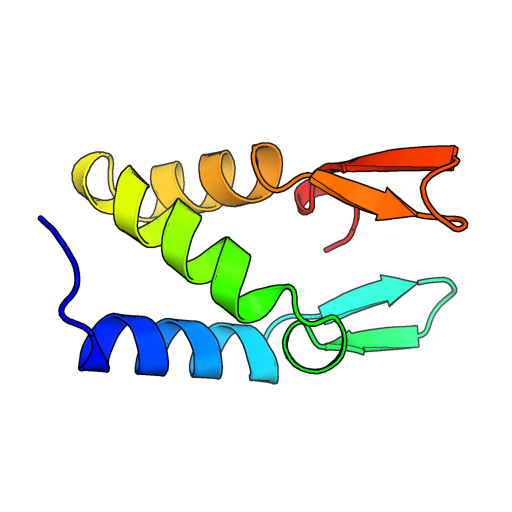169 1.00 95.31 73 LEU A N 1
ATOM 535 C CA . LEU A 1 73 ? 5.251 7.983 -9.439 1.00 95.31 73 LEU A CA 1
ATOM 536 C C . LEU A 1 73 ? 4.485 7.784 -8.131 1.00 95.31 73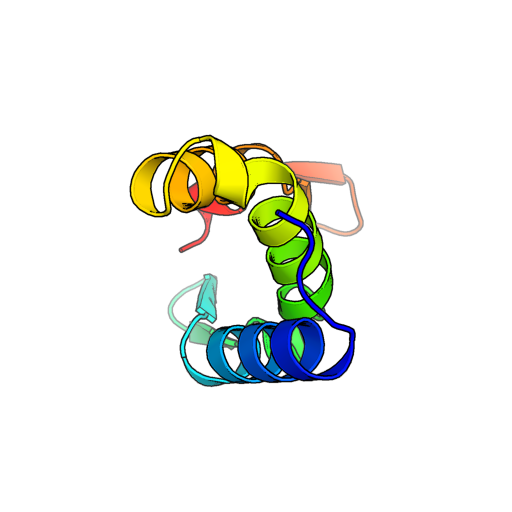 LEU A C 1
ATOM 538 O O . LEU A 1 73 ? 4.941 7.013 -7.284 1.00 95.31 73 LEU A O 1
ATOM 542 N N . PRO A 1 74 ? 3.333 8.444 -7.947 1.00 96.56 74 PRO A N 1
ATOM 543 C CA . PRO A 1 74 ? 2.467 8.142 -6.818 1.00 96.56 74 PRO A CA 1
AT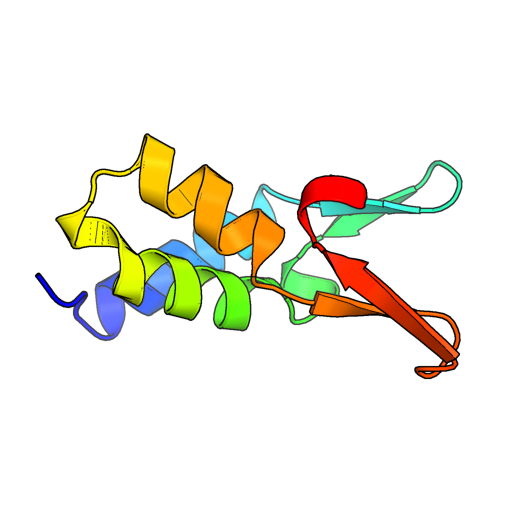OM 544 C C . PRO A 1 74 ? 1.976 6.693 -6.913 1.00 96.56 74 PRO A C 1
ATOM 546 O O . PRO A 1 74 ? 1.740 6.183 -8.013 1.00 96.56 74 PRO A O 1
ATOM 549 N N . LEU A 1 75 ? 1.794 6.034 -5.767 1.00 95.75 75 LEU A N 1
ATOM 550 C CA . LEU A 1 75 ? 1.298 4.658 -5.710 1.00 95.75 75 LEU A CA 1
ATOM 551 C C . LEU A 1 75 ? -0.062 4.512 -6.412 1.00 95.75 75 LEU A C 1
ATOM 553 O O . LEU A 1 75 ? -0.311 3.483 -7.031 1.00 95.75 75 LEU A O 1
ATOM 557 N N . SER A 1 76 ? -0.894 5.558 -6.406 1.00 95.75 76 SER A N 1
ATOM 558 C CA . SER A 1 76 ? -2.164 5.620 -7.147 1.00 95.75 76 SER A CA 1
ATOM 559 C C . SER A 1 76 ? -2.049 5.352 -8.653 1.00 95.75 76 SER A C 1
ATOM 561 O O . SER A 1 76 ? -3.046 5.033 -9.290 1.00 95.75 76 SER A O 1
ATOM 563 N N . ARG A 1 77 ? -0.855 5.491 -9.245 1.00 94.44 77 ARG A N 1
ATOM 564 C CA . ARG A 1 77 ? -0.594 5.224 -10.670 1.00 94.44 77 ARG A CA 1
ATOM 565 C C . ARG A 1 77 ? -0.138 3.794 -10.950 1.00 94.44 77 ARG A C 1
ATOM 567 O O . ARG A 1 77 ? 0.108 3.476 -12.110 1.00 94.44 77 ARG A O 1
ATOM 574 N N . LEU A 1 78 ? 0.038 2.978 -9.913 1.00 92.31 78 LEU A N 1
ATOM 575 C CA . LEU A 1 78 ? 0.647 1.651 -10.000 1.00 92.31 78 LEU A CA 1
ATOM 576 C C . LEU A 1 78 ? -0.290 0.512 -9.564 1.00 92.31 78 LEU A C 1
ATOM 578 O O . LEU A 1 78 ? 0.068 -0.649 -9.764 1.00 92.31 78 LEU A O 1
ATOM 582 N N . ILE A 1 79 ? -1.439 0.830 -8.962 1.00 88.69 79 ILE A N 1
ATOM 583 C CA . ILE A 1 79 ? -2.440 -0.125 -8.455 1.00 88.69 79 ILE A CA 1
ATOM 584 C C . ILE A 1 79 ? -3.740 -0.081 -9.255 1.00 88.69 79 ILE A C 1
ATOM 586 O O . ILE A 1 79 ? -4.058 1.000 -9.802 1.00 88.69 79 ILE A O 1
#

Secondary structure (DSSP, 8-state):
-PPPHHHHHHHHHHHHHH-EEEETTEEEETTTTT-HHHHHHHHHHHGGG-HHHHHHHHHHH-EEEEGGGTEEEEGGGT-

Sequence (79 aa):
MSLSSAQLNELSQALADRLYVQVAGWHLYLGDAKLARPLAEELAGLLDQGPAVAARQGLERLQVPLGGGSTKLPLSRLI

Foldseek 3Di:
DADDPVRLVVQLVCQQPPDFFDDPNDTHGCVNVVNSNQLSVQLRVCPVVPNVRSNVVSQQPDWDAPPNNPDTGRNVVGD